Protein AF-A0A1G0R5Q8-F1 (afdb_monomer_lite)

Radius of gyration: 12.42 Å; chains: 1; bounding box: 39×20×33 Å

Foldseek 3Di:
DDPPPPQDQWDWFQFDPPGTDIDGLVQFDDWADPDPQWIWTAGVVRDIGIHGVVRVVVSVVSVD

Sequence (64 aa):
MRRTKRLPEFINIYPIGIGRTRIKISHISEIGNIGDNCYKLVMVSGSTYMLTQRHVNKILRLMV

Structure (mmCIF, N/CA/C/O backbone):
data_AF-A0A1G0R5Q8-F1
#
_entry.id   AF-A0A1G0R5Q8-F1
#
loop_
_atom_site.group_PDB
_atom_site.id
_atom_site.type_symbol
_atom_site.label_atom_id
_atom_site.label_alt_id
_atom_site.label_comp_id
_atom_site.label_asym_id
_atom_site.label_entity_id
_atom_site.label_seq_id
_atom_site.pdbx_PDB_ins_code
_atom_site.Cartn_x
_atom_site.Cartn_y
_atom_site.Cartn_z
_atom_site.occupancy
_atom_site.B_iso_or_equiv
_atom_site.auth_seq_id
_atom_site.auth_comp_id
_atom_site.auth_asym_id
_atom_site.auth_atom_id
_atom_site.pdbx_PDB_model_num
ATOM 1 N N . MET A 1 1 ? -30.249 0.285 17.107 1.00 43.66 1 MET A N 1
ATOM 2 C CA . MET A 1 1 ? -28.818 -0.061 17.282 1.00 43.66 1 MET A CA 1
ATOM 3 C C . MET A 1 1 ? -28.035 0.314 16.026 1.00 43.66 1 MET A C 1
ATOM 5 O O . MET A 1 1 ? -28.136 -0.381 15.023 1.00 43.66 1 MET A O 1
ATOM 9 N N . ARG A 1 2 ? -27.281 1.422 16.035 1.00 50.22 2 ARG A N 1
ATOM 10 C CA . ARG A 1 2 ? -26.350 1.743 14.940 1.00 50.22 2 ARG A CA 1
ATOM 11 C C . ARG A 1 2 ? -25.102 0.876 15.122 1.00 50.22 2 ARG A C 1
ATOM 13 O O . ARG A 1 2 ? -24.310 1.141 16.018 1.00 50.22 2 ARG A O 1
ATOM 20 N N . ARG A 1 3 ? -24.934 -0.172 14.305 1.00 52.72 3 ARG A N 1
ATOM 21 C CA . ARG A 1 3 ? -23.631 -0.839 14.144 1.00 52.72 3 ARG A CA 1
ATOM 22 C C . ARG A 1 3 ? -22.676 0.208 13.574 1.00 52.72 3 ARG A C 1
ATOM 24 O O . ARG A 1 3 ? -22.693 0.458 12.372 1.00 52.72 3 ARG A O 1
ATOM 31 N N . THR A 1 4 ? -21.873 0.843 14.419 1.00 56.03 4 THR A N 1
ATOM 32 C CA . THR A 1 4 ? -20.672 1.547 13.972 1.00 56.03 4 THR A CA 1
ATOM 33 C C . THR A 1 4 ? -19.798 0.494 13.304 1.00 56.03 4 THR A C 1
ATOM 35 O O . THR A 1 4 ? -19.206 -0.356 13.968 1.00 56.03 4 THR A O 1
ATOM 38 N N . LYS A 1 5 ? -19.807 0.459 11.967 1.00 59.91 5 LYS A N 1
ATOM 39 C CA . LYS A 1 5 ? -18.886 -0.372 11.192 1.00 59.91 5 LYS A CA 1
ATOM 40 C C . LYS A 1 5 ? -17.485 0.1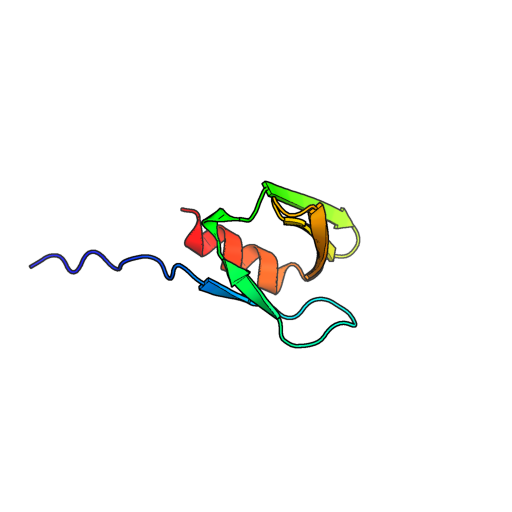20 11.540 1.00 59.91 5 LYS A C 1
ATOM 42 O O . LYS A 1 5 ? -17.040 1.123 10.999 1.00 59.91 5 LYS A O 1
ATOM 47 N N . ARG A 1 6 ? -16.829 -0.535 12.502 1.00 65.06 6 ARG A N 1
ATOM 48 C CA . ARG A 1 6 ? -15.423 -0.271 12.803 1.00 65.06 6 ARG A CA 1
ATOM 49 C C . ARG A 1 6 ? -14.646 -0.501 11.515 1.00 65.06 6 ARG A C 1
ATOM 51 O O . ARG A 1 6 ? -14.750 -1.577 10.921 1.00 65.06 6 ARG A O 1
ATOM 58 N N . LEU A 1 7 ? -13.933 0.529 11.072 1.00 66.62 7 LEU A N 1
ATOM 59 C CA . LEU A 1 7 ? -13.036 0.414 9.936 1.00 66.62 7 LEU A CA 1
ATOM 60 C C . LEU A 1 7 ? -11.994 -0.674 10.249 1.00 66.62 7 LEU A C 1
ATOM 62 O O . LEU A 1 7 ? -11.529 -0.770 11.388 1.00 66.62 7 LEU A O 1
ATOM 66 N N . PRO A 1 8 ? -11.667 -1.540 9.280 1.00 78.06 8 PRO A N 1
ATOM 67 C CA . PRO A 1 8 ? -10.653 -2.559 9.472 1.00 78.06 8 PRO A CA 1
ATOM 68 C C . PRO A 1 8 ? -9.299 -1.890 9.724 1.00 78.06 8 PRO A C 1
ATOM 70 O O . PRO A 1 8 ? -8.840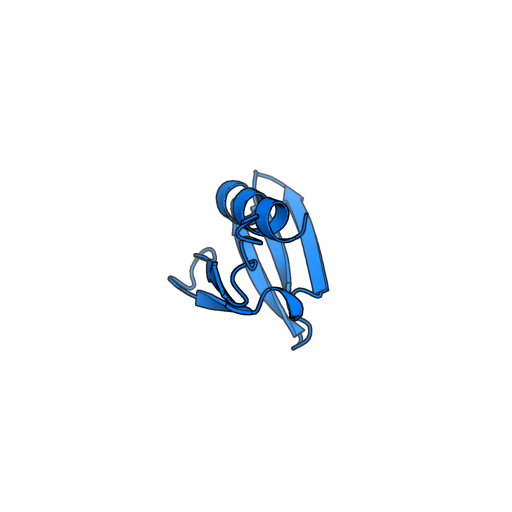 -1.085 8.925 1.00 78.06 8 PRO A O 1
ATOM 73 N N . GLU A 1 9 ? -8.634 -2.260 10.816 1.00 84.94 9 GLU A N 1
ATOM 74 C CA . GLU A 1 9 ? -7.309 -1.730 11.169 1.00 84.94 9 GLU A CA 1
ATOM 75 C C . GLU A 1 9 ? -6.233 -2.120 10.137 1.00 84.94 9 GLU A C 1
ATOM 77 O O . GLU A 1 9 ? -5.268 -1.388 9.909 1.00 84.94 9 GLU A O 1
ATOM 82 N N . PHE A 1 10 ? -6.428 -3.264 9.472 1.00 89.12 10 PHE A N 1
ATOM 83 C CA . PHE A 1 10 ? -5.515 -3.810 8.475 1.00 89.12 10 PHE A CA 1
ATOM 84 C C . PHE A 1 10 ? -6.201 -4.022 7.127 1.00 89.12 10 PHE A C 1
ATOM 86 O O . PHE A 1 10 ? -7.333 -4.503 7.054 1.00 89.12 10 PHE A O 1
ATOM 93 N N . ILE A 1 11 ? -5.457 -3.787 6.049 1.00 89.38 11 ILE A N 1
ATOM 94 C CA . ILE A 1 11 ? -5.870 -4.060 4.674 1.00 89.38 11 ILE A CA 1
ATOM 95 C C . ILE A 1 11 ? -4.829 -4.930 3.968 1.00 89.38 11 ILE A C 1
ATOM 97 O O . ILE A 1 11 ? -3.624 -4.748 4.118 1.00 89.38 11 ILE A O 1
ATOM 101 N N . ASN A 1 12 ? -5.310 -5.894 3.181 1.00 90.69 12 ASN A N 1
ATOM 102 C CA . ASN A 1 12 ? -4.467 -6.597 2.220 1.00 90.69 12 ASN A CA 1
ATOM 103 C C . ASN A 1 12 ? -4.385 -5.769 0.934 1.00 90.69 12 ASN A C 1
ATOM 105 O O . ASN A 1 12 ? -5.420 -5.475 0.320 1.00 90.69 12 ASN A O 1
ATOM 109 N N . ILE A 1 13 ? -3.162 -5.440 0.545 1.00 89.62 13 ILE A N 1
ATOM 110 C CA . ILE A 1 13 ? -2.790 -4.811 -0.716 1.00 89.62 13 ILE A CA 1
ATOM 111 C C . ILE A 1 13 ? -1.964 -5.798 -1.543 1.00 89.62 13 ILE A C 1
ATOM 113 O O . ILE A 1 13 ? -1.436 -6.777 -1.013 1.00 89.62 13 ILE A O 1
ATOM 117 N N . TYR A 1 14 ? -1.862 -5.538 -2.840 1.00 90.50 14 TYR A N 1
ATOM 118 C CA . TYR A 1 14 ? -1.035 -6.324 -3.749 1.00 90.50 14 TYR A CA 1
ATOM 119 C C . TYR A 1 14 ? -0.104 -5.368 -4.493 1.00 90.50 14 TYR A C 1
ATOM 121 O O . TYR A 1 14 ? -0.480 -4.874 -5.560 1.00 90.50 14 TYR A O 1
ATOM 129 N N . PRO A 1 15 ? 1.053 -5.014 -3.902 1.00 89.19 15 PRO A N 1
ATOM 130 C CA . PRO A 1 15 ? 2.020 -4.167 -4.569 1.00 89.19 15 PRO A CA 1
ATOM 131 C C . PRO A 1 15 ? 2.586 -4.847 -5.812 1.00 89.19 15 PRO A C 1
ATOM 133 O O . PRO A 1 15 ? 2.748 -6.071 -5.860 1.00 89.19 15 PRO A O 1
ATOM 136 N N . ILE A 1 16 ? 2.906 -4.032 -6.812 1.00 87.19 16 ILE A N 1
ATOM 137 C CA . ILE A 1 16 ? 3.489 -4.477 -8.076 1.00 87.19 16 ILE A CA 1
ATOM 138 C C . ILE A 1 16 ? 4.819 -5.184 -7.773 1.00 87.19 16 ILE A C 1
ATOM 140 O O . ILE A 1 16 ? 5.698 -4.609 -7.139 1.00 87.19 16 ILE A O 1
ATOM 144 N N . GLY A 1 17 ? 4.942 -6.451 -8.182 1.00 86.00 17 GLY A N 1
ATOM 145 C CA . GLY A 1 17 ? 6.168 -7.247 -8.033 1.00 86.00 17 GLY A CA 1
ATOM 146 C C . GLY A 1 17 ? 6.444 -7.849 -6.645 1.00 86.00 17 GLY A C 1
ATOM 147 O O . GLY A 1 17 ? 7.392 -8.613 -6.522 1.00 86.00 17 GLY A O 1
ATOM 148 N N . ILE A 1 18 ? 5.635 -7.562 -5.614 1.00 86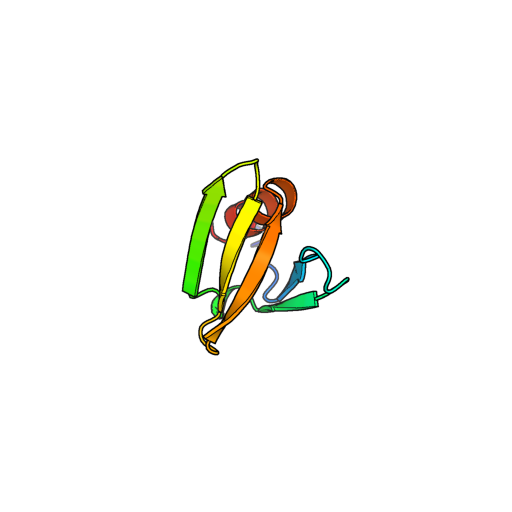.62 18 ILE A N 1
ATOM 149 C CA . ILE A 1 18 ? 5.878 -8.037 -4.229 1.00 86.62 18 ILE A CA 1
ATOM 150 C C . ILE A 1 18 ? 4.877 -9.128 -3.804 1.00 86.62 18 ILE A C 1
ATOM 152 O O . ILE A 1 18 ? 5.169 -9.950 -2.939 1.00 86.62 18 ILE A O 1
ATOM 156 N N . GLY A 1 19 ? 3.693 -9.176 -4.424 1.00 88.31 19 GLY A N 1
ATOM 157 C CA . GLY A 1 19 ? 2.640 -10.131 -4.069 1.00 88.31 19 GLY A CA 1
ATOM 158 C C . GLY A 1 19 ? 1.718 -9.603 -2.969 1.00 88.31 19 GLY A C 1
ATOM 159 O O . GLY A 1 19 ? 1.492 -8.404 -2.865 1.00 88.31 19 GLY A O 1
ATOM 160 N N . ARG A 1 20 ? 1.103 -10.481 -2.170 1.00 91.81 20 ARG A N 1
ATOM 161 C CA . ARG A 1 20 ? 0.140 -10.056 -1.140 1.00 91.81 20 ARG A CA 1
ATOM 162 C C . ARG A 1 20 ? 0.864 -9.462 0.068 1.00 91.81 20 ARG A C 1
ATOM 164 O O . ARG A 1 20 ? 1.614 -10.159 0.741 1.00 91.81 20 ARG A O 1
ATOM 171 N N . THR A 1 21 ? 0.532 -8.229 0.431 1.00 91.00 21 THR A N 1
ATOM 172 C CA . THR A 1 21 ? 1.062 -7.562 1.626 1.00 91.00 21 THR A CA 1
ATOM 173 C C . THR A 1 21 ? -0.080 -7.096 2.516 1.00 91.00 21 THR A C 1
ATOM 175 O O . THR A 1 21 ? -1.043 -6.486 2.054 1.00 91.00 21 THR A O 1
ATOM 178 N N . ARG A 1 22 ? 0.002 -7.385 3.815 1.00 91.25 22 ARG A N 1
ATOM 179 C CA . ARG A 1 22 ? -0.959 -6.897 4.807 1.00 91.25 22 ARG A CA 1
ATOM 180 C C . ARG A 1 22 ? -0.368 -5.675 5.498 1.00 91.25 22 ARG A C 1
ATOM 182 O O . ARG A 1 22 ? 0.680 -5.785 6.122 1.00 91.25 22 ARG A O 1
ATOM 189 N N . ILE A 1 23 ? -1.046 -4.537 5.403 1.00 90.44 23 ILE A N 1
ATOM 190 C CA . ILE A 1 23 ? -0.601 -3.275 6.000 1.00 90.44 23 ILE A CA 1
ATOM 191 C C . ILE A 1 23 ? -1.626 -2.744 6.997 1.00 90.44 23 ILE A C 1
ATOM 193 O O . ILE A 1 23 ? -2.821 -3.032 6.887 1.00 90.44 23 ILE A O 1
ATOM 197 N N . LYS A 1 24 ? -1.152 -1.964 7.967 1.00 91.06 24 LYS A N 1
ATOM 198 C CA . LYS A 1 24 ? -1.985 -1.241 8.928 1.00 91.06 24 LYS A CA 1
ATOM 199 C C . LYS A 1 24 ? -2.313 0.142 8.370 1.00 91.06 24 LYS A C 1
ATOM 201 O O . LYS A 1 24 ? -1.400 0.865 7.982 1.00 91.06 24 LYS A O 1
ATOM 206 N N . ILE A 1 25 ? -3.595 0.506 8.322 1.00 89.06 25 ILE A N 1
ATOM 207 C CA . ILE A 1 25 ? -4.044 1.750 7.664 1.00 89.06 25 ILE A CA 1
ATOM 208 C C . ILE A 1 25 ? -3.477 2.978 8.377 1.00 89.06 25 ILE A C 1
ATOM 210 O O . ILE A 1 25 ? -3.011 3.906 7.728 1.00 89.06 25 ILE A O 1
ATOM 214 N N . SER A 1 26 ? -3.415 2.947 9.709 1.00 88.69 26 SER A N 1
ATOM 215 C CA . SER A 1 26 ? -2.848 4.044 10.500 1.00 88.69 26 SER A CA 1
ATOM 216 C C . SER A 1 26 ? -1.333 4.218 10.334 1.00 88.69 26 SER A C 1
ATOM 218 O O . SER A 1 26 ? -0.777 5.160 10.881 1.00 88.69 26 SER A O 1
ATOM 220 N N . HIS A 1 27 ? -0.646 3.297 9.648 1.00 91.19 27 HIS A N 1
ATOM 221 C CA . HIS A 1 27 ? 0.785 3.405 9.342 1.00 91.19 27 HIS A CA 1
ATOM 222 C C . HIS A 1 27 ? 1.033 3.905 7.914 1.00 91.19 27 HIS A C 1
ATOM 224 O O . HIS A 1 27 ? 2.179 3.910 7.468 1.00 91.19 27 HIS A O 1
ATOM 230 N N . ILE A 1 28 ? -0.012 4.291 7.182 1.00 91.12 28 ILE A N 1
ATOM 231 C CA . ILE A 1 28 ? 0.128 4.941 5.883 1.00 91.12 28 ILE A CA 1
ATOM 232 C C . ILE A 1 28 ? 0.487 6.401 6.135 1.00 91.12 28 ILE A C 1
ATOM 234 O O . ILE A 1 28 ? -0.276 7.122 6.771 1.00 91.12 28 ILE A O 1
ATOM 238 N N . SER A 1 29 ? 1.653 6.813 5.646 1.00 93.38 29 SER A N 1
ATOM 239 C CA . SER A 1 29 ? 2.116 8.196 5.734 1.00 93.38 29 SER A CA 1
ATOM 240 C C . SER A 1 29 ? 1.612 9.011 4.550 1.00 93.38 29 SER A C 1
ATOM 242 O O . SER A 1 29 ? 1.070 10.095 4.729 1.00 93.38 29 SER A O 1
ATOM 244 N N . GLU A 1 30 ? 1.781 8.491 3.333 1.00 92.81 30 GLU A N 1
ATOM 245 C CA . GLU A 1 30 ? 1.473 9.223 2.104 1.00 92.81 30 GLU A CA 1
ATOM 246 C C . GLU A 1 30 ? 1.040 8.272 0.983 1.00 92.81 30 GLU A C 1
ATOM 248 O O . GLU A 1 30 ? 1.503 7.130 0.897 1.00 92.81 30 GLU A O 1
ATOM 253 N N . ILE A 1 31 ? 0.165 8.762 0.102 1.00 92.44 31 ILE A N 1
ATOM 254 C CA . ILE A 1 31 ? -0.183 8.122 -1.168 1.00 92.44 31 ILE A CA 1
ATOM 255 C C . ILE A 1 31 ? 0.013 9.145 -2.290 1.00 92.44 31 ILE A C 1
ATOM 257 O O . ILE A 1 31 ? -0.786 10.067 -2.429 1.00 92.44 31 ILE A O 1
ATOM 261 N N . GLY A 1 32 ? 1.047 8.963 -3.108 1.00 92.75 32 GLY A N 1
ATOM 262 C CA . GLY A 1 32 ? 1.350 9.818 -4.258 1.00 92.75 32 GLY A CA 1
ATOM 263 C C . GLY A 1 32 ? 1.000 9.142 -5.583 1.00 92.75 32 GLY A C 1
ATOM 264 O O . GLY A 1 32 ? 1.301 7.966 -5.774 1.00 92.75 32 GLY A O 1
ATOM 265 N N . ASN A 1 33 ? 0.377 9.864 -6.516 1.00 93.75 33 ASN A N 1
ATOM 266 C CA . ASN A 1 33 ? 0.222 9.402 -7.900 1.00 93.75 33 ASN A CA 1
ATOM 267 C C . ASN A 1 33 ? 1.547 9.609 -8.649 1.00 93.75 33 ASN A C 1
ATOM 269 O O . ASN A 1 33 ? 2.110 10.698 -8.584 1.00 93.75 33 ASN A O 1
ATOM 273 N N . ILE A 1 34 ? 2.035 8.582 -9.344 1.00 92.25 34 ILE A N 1
ATOM 274 C CA . ILE A 1 34 ? 3.305 8.625 -10.086 1.00 92.25 34 ILE A CA 1
ATOM 275 C C . ILE A 1 34 ? 3.125 8.456 -11.606 1.00 92.25 34 ILE A C 1
ATOM 277 O O . ILE A 1 34 ? 4.120 8.351 -12.314 1.00 92.25 34 ILE A O 1
ATOM 281 N N . GLY A 1 35 ? 1.885 8.459 -12.110 1.00 88.88 35 GLY A N 1
ATOM 282 C CA . GLY A 1 35 ? 1.558 8.268 -13.531 1.00 88.88 35 GLY A CA 1
ATOM 283 C C . GLY A 1 35 ? 1.039 6.860 -13.851 1.00 88.88 35 GLY A C 1
ATOM 284 O O . GLY A 1 35 ? 1.097 5.968 -13.010 1.00 88.88 35 GLY A O 1
ATOM 285 N N . ASP A 1 36 ? 0.470 6.668 -15.046 1.00 86.56 36 ASP A N 1
ATOM 286 C CA . ASP A 1 36 ? 0.026 5.366 -15.588 1.00 86.56 36 ASP A CA 1
ATOM 287 C C . ASP A 1 36 ? -0.810 4.494 -14.631 1.00 86.56 36 ASP A C 1
ATOM 289 O O . ASP A 1 36 ? -0.615 3.282 -14.511 1.00 86.56 36 ASP A O 1
ATOM 293 N N . ASN A 1 37 ? -1.755 5.107 -13.907 1.00 87.62 37 ASN A N 1
ATOM 294 C CA . ASN A 1 37 ? -2.585 4.440 -12.889 1.00 87.62 37 ASN A CA 1
ATOM 295 C C . ASN A 1 37 ? -1.781 3.740 -11.773 1.00 87.62 37 ASN A C 1
ATOM 297 O O . ASN A 1 37 ? -2.311 2.865 -11.071 1.00 87.62 37 ASN A O 1
ATOM 301 N N . CYS A 1 38 ? -0.526 4.144 -11.588 1.00 90.75 38 CYS A N 1
ATOM 302 C CA . CYS A 1 38 ? 0.387 3.681 -10.561 1.00 90.75 38 CYS A CA 1
ATOM 303 C C . CYS A 1 38 ? 0.550 4.743 -9.471 1.00 90.75 38 CYS A C 1
ATOM 305 O O . CYS A 1 38 ? 0.588 5.949 -9.708 1.00 90.75 38 CYS A O 1
ATOM 307 N N . TYR A 1 39 ? 0.645 4.265 -8.240 1.00 94.38 39 TYR A N 1
ATOM 308 C CA . TYR A 1 39 ? 0.707 5.080 -7.042 1.00 94.38 39 TYR A CA 1
ATOM 309 C C . TYR A 1 39 ? 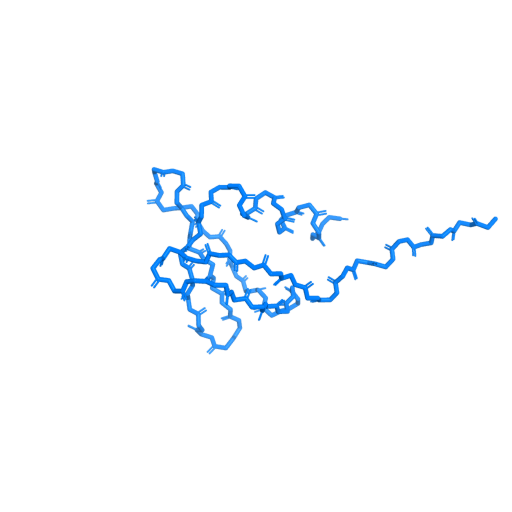1.814 4.574 -6.134 1.00 94.38 39 TYR A C 1
ATOM 311 O O . TYR A 1 39 ? 2.003 3.371 -5.964 1.00 94.38 39 TYR A O 1
ATOM 319 N N . LYS A 1 40 ? 2.511 5.507 -5.506 1.00 94.56 40 LYS A N 1
ATOM 320 C CA . LYS A 1 40 ? 3.496 5.259 -4.469 1.00 94.56 40 LYS A CA 1
ATOM 321 C C . LYS A 1 40 ? 2.819 5.395 -3.110 1.00 94.56 40 LYS A C 1
ATOM 323 O O . LYS A 1 40 ? 2.339 6.464 -2.754 1.00 94.56 40 LYS A O 1
ATOM 328 N N . LEU A 1 41 ? 2.787 4.310 -2.354 1.00 93.69 41 LEU A N 1
ATOM 329 C CA . LEU A 1 41 ? 2.347 4.271 -0.966 1.00 93.69 41 LEU A CA 1
ATOM 330 C C . LEU A 1 41 ? 3.581 4.296 -0.066 1.00 93.69 41 LEU A C 1
ATOM 332 O O . LEU A 1 41 ? 4.401 3.381 -0.134 1.00 93.69 41 LEU A O 1
ATOM 336 N N . VAL A 1 42 ? 3.695 5.309 0.786 1.00 94.62 42 VAL A N 1
ATOM 337 C CA . VAL A 1 42 ? 4.776 5.440 1.767 1.00 94.62 42 VAL A CA 1
ATOM 338 C C . VAL A 1 42 ? 4.221 5.125 3.149 1.00 94.62 42 VAL A C 1
ATOM 340 O O . VAL A 1 42 ? 3.240 5.724 3.592 1.00 94.62 42 VAL A O 1
ATOM 343 N N . MET A 1 43 ? 4.841 4.170 3.834 1.00 93.88 43 MET A N 1
ATOM 344 C CA . MET A 1 43 ? 4.521 3.822 5.215 1.00 93.88 43 MET A CA 1
ATOM 345 C C . MET A 1 43 ? 5.356 4.658 6.186 1.00 93.88 43 MET A C 1
ATOM 347 O O . MET A 1 43 ? 6.480 5.042 5.875 1.00 93.88 43 MET A O 1
ATOM 351 N N . VAL A 1 44 ? 4.856 4.844 7.407 1.00 93.56 44 VAL A N 1
ATOM 352 C CA . VAL A 1 44 ? 5.577 5.510 8.509 1.00 93.56 44 VAL A CA 1
ATOM 353 C C . VAL A 1 44 ? 6.908 4.812 8.830 1.00 93.56 44 VAL A C 1
ATOM 355 O O . VAL A 1 44 ? 7.860 5.460 9.245 1.00 93.56 44 VAL A O 1
ATOM 358 N N . SER A 1 45 ? 7.018 3.503 8.575 1.00 91.19 45 SER A N 1
ATOM 359 C CA . SER A 1 45 ? 8.271 2.743 8.705 1.00 91.19 45 SER A CA 1
ATOM 360 C C . SER A 1 45 ? 9.321 3.064 7.631 1.00 91.19 45 SER A C 1
ATOM 362 O O . SER A 1 45 ? 10.382 2.447 7.625 1.00 91.19 45 SER A O 1
ATOM 364 N N . GLY A 1 46 ? 9.016 3.941 6.671 1.00 90.25 46 GLY A N 1
ATOM 365 C CA . GLY A 1 46 ? 9.839 4.218 5.489 1.00 90.25 46 GLY A CA 1
ATOM 366 C C . GLY A 1 46 ? 9.662 3.206 4.350 1.00 90.25 46 GLY A C 1
ATOM 367 O O . GLY A 1 46 ? 10.190 3.398 3.255 1.00 90.25 46 GLY A O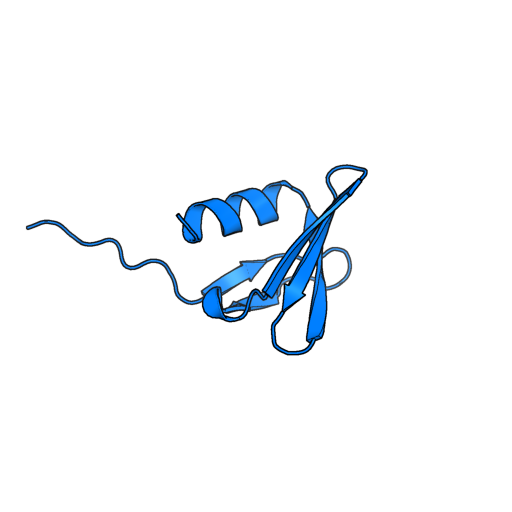 1
ATOM 368 N N . SER A 1 47 ? 8.894 2.132 4.562 1.00 91.00 47 SER A N 1
ATOM 369 C CA . SER A 1 47 ? 8.611 1.141 3.520 1.00 91.00 47 SER A CA 1
ATOM 370 C C . SER A 1 47 ? 7.756 1.755 2.415 1.00 91.00 47 SER A C 1
ATOM 372 O O . SER A 1 47 ? 6.743 2.397 2.687 1.00 91.00 47 SER A O 1
ATOM 374 N N . THR A 1 48 ? 8.151 1.533 1.164 1.00 93.12 48 THR A N 1
ATOM 375 C CA . THR A 1 48 ? 7.443 2.061 -0.003 1.00 93.12 48 THR A CA 1
ATOM 376 C C . THR A 1 48 ? 6.849 0.919 -0.817 1.00 93.12 48 THR A C 1
ATOM 378 O O . THR A 1 48 ? 7.532 -0.062 -1.102 1.00 93.12 48 THR A O 1
ATOM 381 N N . TYR A 1 49 ? 5.592 1.062 -1.229 1.00 92.62 49 TYR A N 1
ATOM 382 C CA . TYR A 1 49 ? 4.896 0.110 -2.088 1.00 92.62 49 TYR A CA 1
ATOM 383 C C . TYR A 1 49 ? 4.377 0.801 -3.342 1.00 92.62 49 TYR A C 1
ATOM 385 O O . TYR A 1 49 ? 3.785 1.874 -3.263 1.00 92.62 49 TYR A O 1
ATOM 393 N N . MET A 1 50 ? 4.545 0.166 -4.499 1.00 93.69 50 MET A N 1
ATOM 394 C CA . MET A 1 50 ? 3.891 0.607 -5.729 1.00 93.69 50 MET A CA 1
ATOM 395 C C . MET A 1 50 ? 2.555 -0.114 -5.874 1.00 93.69 50 MET A C 1
ATOM 397 O O . MET A 1 50 ? 2.502 -1.342 -5.857 1.00 93.69 50 MET A O 1
ATOM 401 N N . LEU A 1 51 ? 1.470 0.639 -5.996 1.00 93.06 51 LEU A N 1
ATOM 402 C CA . LEU A 1 51 ? 0.106 0.136 -6.067 1.00 93.06 51 LEU A CA 1
ATOM 403 C C . LEU A 1 51 ? -0.602 0.638 -7.314 1.00 93.06 51 LEU A C 1
ATOM 405 O O . LEU A 1 51 ? -0.373 1.746 -7.780 1.00 93.06 51 LEU A O 1
ATOM 409 N N . THR A 1 52 ? -1.536 -0.163 -7.810 1.00 92.06 52 THR A N 1
ATOM 410 C CA . THR A 1 52 ? -2.461 0.280 -8.852 1.00 92.06 52 THR A CA 1
ATOM 411 C C . THR A 1 52 ? -3.594 1.114 -8.259 1.00 92.06 52 THR A C 1
ATOM 413 O O . THR A 1 52 ? -3.980 0.937 -7.096 1.00 92.06 52 THR A O 1
ATOM 416 N N . GLN A 1 53 ? -4.204 1.965 -9.084 1.00 90.69 53 GLN A N 1
ATOM 417 C CA . GLN A 1 53 ? -5.337 2.819 -8.711 1.00 90.69 53 GLN A CA 1
ATOM 418 C C . GLN A 1 53 ? -6.459 2.065 -7.978 1.00 90.69 53 GLN A C 1
ATOM 420 O O . GLN A 1 53 ? -7.039 2.567 -7.017 1.00 90.69 53 GLN A O 1
ATOM 425 N N . ARG A 1 54 ? -6.744 0.819 -8.380 1.00 88.88 54 ARG A N 1
ATOM 426 C CA . ARG A 1 54 ? -7.769 -0.025 -7.744 1.00 88.88 54 ARG A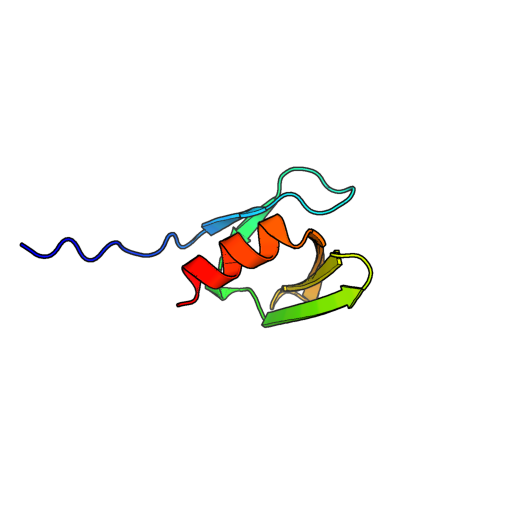 CA 1
ATOM 427 C C . ARG A 1 54 ? -7.500 -0.252 -6.253 1.00 88.88 54 ARG A C 1
ATOM 429 O O . ARG A 1 54 ? -8.438 -0.241 -5.455 1.00 88.88 54 ARG A O 1
ATOM 436 N N . HIS A 1 55 ? -6.242 -0.465 -5.874 1.00 88.19 55 HIS A N 1
ATOM 437 C CA . HIS A 1 55 ? -5.859 -0.668 -4.478 1.00 88.19 55 HIS A CA 1
ATOM 438 C C . HIS A 1 55 ? -5.899 0.637 -3.692 1.00 88.19 55 HIS A C 1
ATOM 440 O O . HIS A 1 55 ? -6.393 0.643 -2.567 1.00 88.19 55 HIS A O 1
ATOM 446 N N . VAL A 1 56 ? -5.475 1.743 -4.302 1.00 90.06 56 VAL A N 1
ATOM 447 C CA . VAL A 1 56 ? -5.557 3.073 -3.687 1.00 90.06 56 VAL A CA 1
ATOM 448 C C . VAL A 1 56 ? -6.999 3.474 -3.409 1.00 90.06 56 VAL A C 1
ATOM 450 O O . VAL A 1 56 ? -7.317 3.826 -2.280 1.00 90.06 56 VAL A O 1
ATOM 453 N N . ASN A 1 57 ? -7.909 3.305 -4.369 1.00 90.00 57 ASN A N 1
ATOM 454 C CA . ASN A 1 57 ? -9.333 3.589 -4.163 1.00 90.00 57 ASN A CA 1
ATOM 455 C C . ASN A 1 57 ? -9.929 2.772 -3.010 1.00 90.00 57 ASN A C 1
ATOM 457 O O . ASN A 1 57 ? -10.801 3.249 -2.286 1.00 90.00 57 ASN A O 1
ATOM 461 N N . LYS A 1 58 ? -9.456 1.536 -2.816 1.00 88.44 58 LYS A N 1
ATOM 462 C CA . LYS A 1 58 ? -9.863 0.703 -1.683 1.00 88.44 58 LYS A CA 1
ATOM 463 C C . LYS A 1 58 ? -9.330 1.245 -0.356 1.00 88.44 58 LYS A C 1
ATOM 465 O O . LYS A 1 58 ? -10.071 1.213 0.616 1.00 88.44 58 LYS A O 1
ATOM 470 N N . ILE A 1 59 ? -8.087 1.726 -0.315 1.00 87.06 59 ILE A N 1
ATOM 471 C CA . ILE A 1 59 ? -7.488 2.344 0.876 1.00 87.06 59 ILE A CA 1
ATOM 472 C C . ILE A 1 59 ? -8.210 3.652 1.217 1.00 87.06 59 ILE A C 1
ATOM 474 O O . ILE A 1 59 ? -8.654 3.811 2.346 1.00 87.06 59 ILE A O 1
ATOM 478 N N . LEU A 1 60 ? -8.405 4.542 0.241 1.00 85.94 60 LEU A N 1
ATOM 479 C CA . LEU A 1 60 ? -9.059 5.839 0.444 1.00 85.94 60 LEU A CA 1
ATOM 480 C C . LEU A 1 60 ? -10.488 5.689 0.982 1.00 85.94 60 LEU A C 1
ATOM 482 O O . LEU A 1 60 ? -10.870 6.400 1.900 1.00 85.94 60 LEU A O 1
ATOM 486 N N . ARG A 1 61 ? -11.252 4.699 0.501 1.00 85.62 61 ARG A N 1
ATOM 487 C CA . ARG A 1 61 ? -12.590 4.371 1.039 1.00 85.62 61 ARG A CA 1
ATOM 488 C C . ARG A 1 61 ? -12.597 3.932 2.505 1.00 85.62 61 ARG A C 1
ATOM 490 O O . ARG A 1 61 ? -13.668 3.867 3.093 1.00 85.62 61 ARG A O 1
ATOM 497 N N . LEU A 1 62 ? -11.449 3.541 3.050 1.00 81.62 62 LEU A N 1
ATOM 498 C CA . LEU A 1 62 ? -11.300 3.138 4.446 1.00 81.62 62 LEU A CA 1
ATOM 499 C C . LEU A 1 62 ? -10.702 4.248 5.317 1.00 81.62 62 LEU A C 1
ATOM 501 O O . LEU A 1 62 ? -10.610 4.060 6.525 1.00 81.62 62 LEU A O 1
ATOM 505 N N . MET A 1 63 ? -10.261 5.357 4.718 1.00 74.00 63 MET A N 1
ATOM 506 C CA . MET A 1 63 ? -9.729 6.524 5.428 1.00 74.00 63 MET A CA 1
ATOM 507 C C . MET A 1 63 ? -10.769 7.651 5.584 1.00 74.00 63 MET A C 1
ATOM 509 O O . MET A 1 63 ? -10.484 8.618 6.284 1.00 74.00 63 MET A O 1
ATOM 513 N N . VAL A 1 64 ? -11.946 7.522 4.955 1.00 65.31 64 VAL A N 1
ATOM 514 C CA . VAL A 1 64 ? -13.118 8.420 5.069 1.00 65.31 64 VAL A CA 1
ATOM 515 C C . VAL A 1 64 ? -14.149 7.803 6.007 1.00 65.31 64 VAL A C 1
ATOM 517 O O . VAL A 1 64 ? -14.726 8.552 6.822 1.00 65.31 64 VAL A O 1
#

Secondary structure (DSSP, 8-state):
-----PPPSEEEE--TTT--EEEEGGGEEEEEEEETTEEEEEETTS-EEEEEHHHHHHHHTTT-

pLDDT: mean 85.75, std 11.61, range [43.66, 94.62]